Protein AF-A0A7J3TVS9-F1 (afdb_monomer_lite)

Secondary structure (DSSP, 8-state):
-TT---HHHHHHHHHHHHHHHTT----TTS-HHHHHHHHHHHHHHHHHS-S----HHHHHHHHHHTT----------TTS-HHHHHHHHHHHHHHTT----------SSTT-

Sequence (112 aa):
MKNDVAYSVAESICSEVAEKLSGLKVKRFEDIKPIVKDTLKQILLEKLSTQYNKDLIETVKFKLSQKEPAVILFVGVNGSGKTLTIAKVAKLLLKNGFTVCIACSDTFRAGA

Structure (mmCIF, N/CA/C/O backbone):
data_AF-A0A7J3TVS9-F1
#
_entry.id   AF-A0A7J3TVS9-F1
#
loop_
_atom_site.group_PDB
_atom_site.id
_atom_site.type_symbol
_atom_site.label_atom_id
_atom_site.label_alt_id
_atom_site.label_comp_id
_atom_site.label_asym_id
_atom_site.label_entity_id
_atom_site.label_seq_id
_atom_site.pdbx_PDB_ins_code
_atom_site.Cartn_x
_atom_site.Cartn_y
_atom_site.Cartn_z
_atom_site.occupancy
_atom_site.B_iso_or_equiv
_atom_site.auth_seq_id
_atom_site.auth_comp_id
_atom_site.auth_asym_id
_atom_site.auth_atom_id
_atom_site.pdbx_PDB_model_num
ATOM 1 N N . MET A 1 1 ? 13.664 13.435 -16.440 1.00 57.78 1 MET A N 1
ATOM 2 C CA . MET A 1 1 ? 12.905 13.611 -15.180 1.00 57.78 1 MET A CA 1
ATOM 3 C C . MET A 1 1 ? 11.456 14.082 -15.394 1.00 57.78 1 MET A C 1
ATOM 5 O O . MET A 1 1 ? 10.906 14.727 -14.523 1.00 57.78 1 MET A O 1
ATOM 9 N N . LYS A 1 2 ? 10.789 13.761 -16.516 1.00 74.44 2 LYS A N 1
ATOM 10 C CA . LYS A 1 2 ? 9.421 14.260 -16.789 1.00 74.44 2 LYS A CA 1
ATOM 11 C C . LYS A 1 2 ? 8.296 13.539 -16.019 1.00 74.44 2 LYS A C 1
ATOM 13 O O . LYS A 1 2 ? 7.166 13.993 -16.083 1.00 74.44 2 LYS A O 1
ATOM 18 N N . ASN A 1 3 ? 8.606 12.432 -15.338 1.00 86.00 3 ASN A N 1
ATOM 19 C CA . ASN A 1 3 ? 7.623 11.522 -14.732 1.00 86.00 3 ASN A CA 1
ATOM 20 C C . ASN A 1 3 ? 7.839 11.327 -13.215 1.00 86.00 3 ASN A C 1
ATOM 22 O O . ASN A 1 3 ? 7.501 10.270 -12.696 1.00 86.00 3 ASN A O 1
ATOM 26 N N . ASP A 1 4 ? 8.495 12.276 -12.536 1.00 91.25 4 ASP A N 1
ATOM 27 C CA . ASP A 1 4 ? 8.707 12.267 -11.073 1.00 91.25 4 ASP A CA 1
ATOM 28 C C . ASP A 1 4 ? 9.405 11.023 -10.491 1.00 91.25 4 ASP A C 1
ATOM 30 O O . ASP A 1 4 ? 9.297 10.706 -9.308 1.00 91.25 4 ASP A O 1
ATOM 34 N N . VAL A 1 5 ? 10.186 10.324 -11.315 1.00 91.69 5 VAL A N 1
ATOM 35 C CA . VAL A 1 5 ? 11.064 9.244 -10.855 1.00 91.69 5 VAL A CA 1
ATOM 36 C C . VAL A 1 5 ? 12.362 9.854 -10.335 1.00 91.69 5 VAL A C 1
ATOM 38 O O . VAL A 1 5 ? 13.020 10.619 -11.048 1.00 91.69 5 VAL A O 1
ATOM 41 N N . ALA A 1 6 ? 12.745 9.486 -9.110 1.00 93.88 6 ALA A N 1
ATOM 42 C CA . ALA A 1 6 ? 14.026 9.864 -8.523 1.00 93.88 6 ALA A CA 1
ATOM 43 C C . ALA A 1 6 ? 15.190 9.496 -9.458 1.00 93.88 6 ALA A C 1
ATOM 45 O O . ALA A 1 6 ? 15.197 8.413 -10.045 1.00 93.88 6 ALA A O 1
ATOM 46 N N . TYR A 1 7 ? 16.183 10.383 -9.576 1.00 93.81 7 TYR A N 1
ATOM 47 C CA . TYR A 1 7 ? 17.297 10.212 -10.515 1.00 93.81 7 TYR A CA 1
ATOM 48 C C . TYR A 1 7 ? 17.994 8.856 -10.360 1.00 93.81 7 TYR A C 1
ATOM 50 O O . TYR A 1 7 ? 18.102 8.109 -11.325 1.00 93.81 7 TYR A O 1
ATOM 58 N N . SER A 1 8 ? 18.383 8.516 -9.131 1.00 94.69 8 SER A N 1
ATOM 59 C CA . SER A 1 8 ? 19.070 7.261 -8.810 1.00 94.69 8 SER A CA 1
ATOM 60 C C . SER A 1 8 ? 18.241 6.023 -9.156 1.00 94.69 8 SER A C 1
ATOM 62 O O . SER A 1 8 ? 18.781 5.012 -9.595 1.00 94.69 8 SER A O 1
ATOM 64 N N . VAL A 1 9 ? 16.916 6.098 -9.006 1.00 93.69 9 VAL A N 1
ATOM 65 C CA . VAL A 1 9 ? 16.001 5.009 -9.372 1.00 93.69 9 VAL A CA 1
ATOM 66 C C . VAL A 1 9 ? 15.915 4.875 -10.890 1.00 93.69 9 VAL A C 1
ATOM 68 O O . VAL A 1 9 ? 16.001 3.766 -11.408 1.00 93.69 9 VAL A O 1
ATOM 71 N N . ALA A 1 10 ? 15.781 5.991 -11.609 1.00 94.56 10 ALA A N 1
ATOM 72 C CA . ALA A 1 10 ? 15.758 5.987 -13.069 1.00 94.56 10 ALA A CA 1
ATOM 73 C C . ALA A 1 10 ? 17.076 5.451 -13.650 1.00 94.56 10 ALA A C 1
ATOM 75 O O . ALA A 1 10 ? 17.049 4.626 -14.558 1.00 94.56 10 ALA A O 1
ATOM 76 N N . GLU A 1 11 ? 18.211 5.874 -13.096 1.00 95.19 11 GLU A N 1
ATOM 77 C CA . GLU A 1 11 ? 19.540 5.394 -13.475 1.00 95.19 11 GLU A CA 1
ATOM 78 C C . GLU A 1 11 ? 19.687 3.890 -13.210 1.00 95.19 11 GLU A C 1
ATOM 80 O O . GLU A 1 11 ? 20.060 3.148 -14.115 1.00 95.19 11 GLU A O 1
ATOM 85 N N . SER A 1 12 ? 19.289 3.415 -12.023 1.00 94.81 12 SER A N 1
ATOM 86 C CA . SER A 1 12 ? 19.284 1.983 -11.695 1.00 94.81 12 SER A CA 1
ATOM 87 C C . SER A 1 12 ? 18.432 1.164 -12.671 1.00 94.81 12 SER A C 1
ATOM 89 O O . SER A 1 12 ? 18.883 0.121 -13.139 1.00 94.81 12 SER A O 1
ATOM 91 N N . ILE A 1 13 ? 17.229 1.636 -13.014 1.00 95.06 13 ILE A N 1
ATOM 92 C CA . ILE A 1 13 ? 16.343 0.953 -13.966 1.00 95.06 13 ILE A CA 1
ATOM 93 C C . ILE A 1 13 ? 16.968 0.920 -15.367 1.00 95.06 13 ILE A C 1
ATOM 95 O O . ILE A 1 13 ? 16.942 -0.122 -16.016 1.00 95.06 13 ILE A O 1
ATOM 99 N N . CYS A 1 14 ? 17.538 2.032 -15.843 1.00 95.12 14 CYS A N 1
ATOM 100 C CA . CYS A 1 14 ? 18.188 2.090 -17.154 1.00 95.12 14 CYS A CA 1
ATOM 101 C C . CYS A 1 14 ? 19.384 1.135 -17.249 1.00 95.12 14 CYS A C 1
ATOM 103 O O . CYS A 1 14 ? 19.515 0.432 -18.251 1.00 95.12 14 CYS A O 1
ATOM 105 N N . SER A 1 15 ? 20.225 1.083 -16.214 1.00 95.94 15 SER A N 1
ATOM 106 C CA . SER A 1 15 ? 21.363 0.161 -16.152 1.00 95.94 15 SER A CA 1
ATOM 107 C C . SER A 1 15 ? 20.910 -1.299 -16.188 1.00 95.94 15 SER A C 1
ATOM 109 O O . SER A 1 15 ? 21.448 -2.085 -16.960 1.00 95.94 15 SER A O 1
ATOM 111 N N . GLU A 1 16 ? 19.865 -1.647 -15.436 1.00 94.94 16 GLU A N 1
ATOM 112 C CA . GLU A 1 16 ? 19.319 -3.009 -15.399 1.00 94.94 16 GLU A CA 1
ATOM 113 C C . GLU A 1 16 ? 18.673 -3.418 -16.736 1.00 94.94 16 GLU A C 1
ATOM 115 O O . GLU A 1 16 ? 18.832 -4.552 -17.189 1.00 94.94 16 GLU A O 1
ATOM 120 N N . VAL A 1 17 ? 17.994 -2.490 -17.424 1.00 95.31 17 VAL A N 1
ATOM 121 C CA . VAL A 1 17 ? 17.499 -2.722 -18.793 1.00 95.31 17 VAL A CA 1
ATOM 122 C C . VAL A 1 17 ? 18.665 -2.975 -19.751 1.00 95.31 17 VAL A C 1
ATOM 124 O O . VAL A 1 17 ? 18.612 -3.922 -20.534 1.00 95.31 17 VAL A O 1
ATOM 127 N N . ALA A 1 18 ? 19.714 -2.148 -19.704 1.00 94.19 18 ALA A N 1
ATOM 128 C CA . ALA A 1 18 ? 20.878 -2.298 -20.576 1.00 94.19 18 ALA A CA 1
ATOM 129 C C . ALA A 1 18 ? 21.597 -3.634 -20.341 1.00 94.19 18 ALA A C 1
ATOM 131 O O . ALA A 1 18 ? 21.986 -4.295 -21.300 1.00 94.19 18 ALA A O 1
ATOM 132 N N . GLU A 1 19 ? 21.717 -4.057 -19.082 1.00 95.00 19 GLU A N 1
ATOM 133 C CA . GLU A 1 19 ? 22.297 -5.344 -18.706 1.00 95.00 19 GLU A CA 1
ATOM 134 C C . GLU A 1 19 ? 21.459 -6.522 -19.222 1.00 95.00 19 GLU A C 1
ATOM 136 O O . GLU A 1 19 ? 21.997 -7.376 -19.926 1.00 95.00 19 GLU A O 1
ATOM 141 N N . LYS A 1 20 ? 20.137 -6.541 -18.971 1.00 90.81 20 LYS A N 1
ATOM 142 C CA . LYS A 1 20 ? 19.242 -7.624 -19.440 1.00 90.81 20 LYS A CA 1
ATOM 143 C C . LYS A 1 20 ? 19.185 -7.734 -20.971 1.00 90.81 20 LYS A C 1
ATOM 145 O O . LYS A 1 20 ? 18.895 -8.807 -21.496 1.00 90.81 20 LYS A O 1
ATOM 150 N N . LEU A 1 21 ? 19.442 -6.641 -21.690 1.00 90.88 21 LEU A N 1
ATOM 151 C CA . LEU A 1 21 ? 19.454 -6.606 -23.156 1.00 90.88 21 LEU A CA 1
ATOM 152 C C . LEU A 1 21 ? 20.854 -6.781 -23.764 1.00 90.88 21 LEU A C 1
ATOM 154 O O . LEU A 1 21 ? 20.979 -6.930 -24.983 1.00 90.88 21 LEU A O 1
ATOM 158 N N . SER A 1 22 ? 21.910 -6.777 -22.951 1.00 89.44 22 SER A N 1
ATOM 159 C CA . SER A 1 22 ? 23.275 -6.972 -23.432 1.00 89.44 22 SER A CA 1
ATOM 160 C C . SER A 1 22 ? 23.444 -8.393 -23.978 1.00 89.44 22 SER A C 1
ATOM 162 O O . SER A 1 22 ? 23.184 -9.379 -23.294 1.00 89.44 22 SER A O 1
ATOM 164 N N . GLY A 1 23 ? 23.859 -8.512 -25.242 1.00 81.94 23 GLY A N 1
ATOM 165 C CA . GLY A 1 23 ? 24.058 -9.804 -25.914 1.00 81.94 23 GLY A CA 1
ATOM 166 C C . GLY A 1 23 ? 22.810 -10.406 -26.573 1.00 81.94 23 GLY A C 1
ATOM 167 O O . GLY A 1 23 ? 22.900 -11.478 -27.180 1.00 81.94 23 GLY A O 1
ATOM 168 N N . LEU A 1 24 ? 21.663 -9.721 -26.525 1.00 84.69 24 LEU A N 1
ATOM 169 C CA . LEU A 1 24 ? 20.441 -10.160 -27.199 1.00 84.69 24 LEU A CA 1
ATOM 170 C C . LEU A 1 24 ? 20.598 -10.028 -28.724 1.00 84.69 24 LEU A C 1
ATOM 172 O O . LEU A 1 24 ? 20.856 -8.949 -29.259 1.00 84.69 24 LEU A O 1
ATOM 176 N N . LYS A 1 25 ? 20.456 -11.145 -29.446 1.00 82.19 25 LYS A N 1
ATOM 177 C CA . LYS A 1 25 ? 20.516 -11.164 -30.914 1.00 82.19 25 LYS A CA 1
ATOM 178 C C . LYS A 1 25 ? 19.137 -10.847 -31.481 1.00 82.19 25 LYS A C 1
ATOM 180 O O . LYS A 1 25 ? 18.235 -11.675 -31.394 1.00 82.19 25 LYS A O 1
ATOM 185 N N . VAL A 1 26 ? 18.996 -9.676 -32.091 1.00 83.25 26 VAL A N 1
ATOM 186 C CA . VAL A 1 26 ? 17.750 -9.230 -32.730 1.00 83.25 26 VAL A CA 1
ATOM 187 C C . VAL A 1 26 ? 17.861 -9.396 -34.246 1.00 83.25 26 VAL A C 1
ATOM 189 O O . VAL A 1 26 ? 18.938 -9.201 -34.820 1.00 83.25 26 VAL A O 1
ATOM 192 N N . LYS A 1 27 ? 16.773 -9.790 -34.922 1.00 84.06 27 LYS A N 1
ATOM 193 C CA . LYS A 1 27 ? 16.780 -9.910 -36.389 1.00 84.06 27 LYS A CA 1
ATOM 194 C C . LYS A 1 27 ? 16.940 -8.527 -37.028 1.00 84.06 27 LYS A C 1
ATOM 196 O O . LYS A 1 27 ? 16.436 -7.531 -36.527 1.00 84.06 27 LYS A O 1
ATOM 201 N N . ARG A 1 28 ? 17.590 -8.467 -38.196 1.00 79.50 28 ARG A N 1
ATOM 202 C CA . ARG A 1 28 ? 17.971 -7.212 -38.884 1.00 79.50 28 ARG A CA 1
ATOM 203 C C . ARG A 1 28 ? 16.808 -6.245 -39.182 1.00 79.50 28 ARG A C 1
ATOM 205 O O . ARG A 1 28 ? 17.057 -5.061 -39.371 1.00 79.50 28 ARG A O 1
ATOM 212 N N . PHE A 1 29 ? 15.573 -6.741 -39.235 1.00 84.06 29 PHE A N 1
ATOM 213 C CA . PHE A 1 29 ? 14.362 -5.969 -39.552 1.00 84.06 29 PHE A CA 1
ATOM 214 C C . PHE A 1 29 ? 13.313 -6.005 -38.431 1.00 84.06 29 PHE A C 1
ATOM 216 O O . PHE A 1 29 ? 12.149 -5.695 -38.663 1.00 84.06 29 PHE A O 1
ATOM 223 N N . GLU A 1 30 ? 13.700 -6.439 -37.234 1.00 83.12 30 GLU A N 1
ATOM 224 C CA . GLU A 1 30 ? 12.804 -6.520 -36.084 1.00 83.12 30 GLU A CA 1
ATOM 225 C C . GLU A 1 30 ? 12.877 -5.233 -35.256 1.00 83.12 30 GLU A C 1
ATOM 227 O O . GLU A 1 30 ? 13.955 -4.675 -35.038 1.00 83.12 30 GLU A O 1
ATOM 232 N N . ASP A 1 31 ? 11.719 -4.737 -34.817 1.00 86.19 31 ASP A N 1
ATOM 233 C CA . ASP A 1 31 ? 11.655 -3.553 -33.966 1.00 86.19 31 ASP A CA 1
ATOM 234 C C . ASP A 1 31 ? 12.112 -3.909 -32.546 1.00 86.19 31 ASP A C 1
ATOM 236 O O . ASP A 1 31 ? 11.548 -4.777 -31.883 1.00 86.19 31 ASP A O 1
ATOM 240 N N . ILE A 1 32 ? 13.134 -3.206 -32.064 1.00 87.44 32 ILE A N 1
ATOM 241 C CA . ILE A 1 32 ? 13.709 -3.386 -30.726 1.00 87.44 32 ILE A CA 1
ATOM 242 C C . ILE A 1 32 ? 12.837 -2.723 -29.650 1.00 87.44 32 ILE A C 1
ATOM 244 O O . ILE A 1 32 ? 12.858 -3.129 -28.487 1.00 87.44 32 ILE A O 1
ATOM 248 N N . LYS A 1 33 ? 12.043 -1.707 -30.011 1.00 90.50 33 LYS A N 1
ATOM 249 C CA . LYS A 1 33 ? 11.203 -0.963 -29.062 1.00 90.50 33 LYS A CA 1
ATOM 250 C C . LYS A 1 33 ? 10.266 -1.841 -28.222 1.00 90.50 33 LYS A C 1
ATOM 252 O O . LYS A 1 33 ? 10.228 -1.605 -27.012 1.00 90.50 33 LYS A O 1
ATOM 257 N N . PRO A 1 34 ? 9.508 -2.811 -28.778 1.00 92.69 34 PRO A N 1
ATOM 258 C CA . PRO A 1 34 ? 8.664 -3.690 -27.968 1.00 92.69 34 PRO A CA 1
ATOM 259 C C . PRO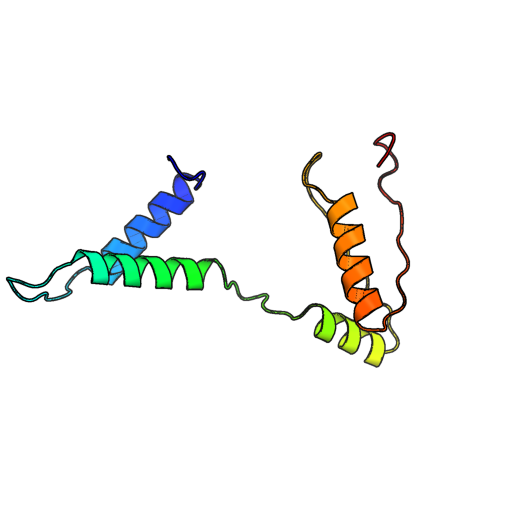 A 1 34 ? 9.482 -4.498 -26.958 1.00 92.69 34 PRO A C 1
ATOM 261 O O . PRO A 1 34 ? 9.108 -4.540 -25.792 1.00 92.69 34 PRO A O 1
ATOM 264 N N . ILE A 1 35 ? 10.643 -5.022 -27.366 1.00 90.88 35 ILE A N 1
ATOM 265 C CA . ILE A 1 35 ? 11.538 -5.796 -26.494 1.00 90.88 35 ILE A CA 1
ATOM 266 C C . ILE A 1 35 ? 11.980 -4.941 -25.301 1.00 90.88 35 ILE A C 1
ATOM 268 O O . ILE A 1 35 ? 11.796 -5.329 -24.152 1.00 90.88 35 ILE A O 1
ATOM 272 N N . VAL A 1 36 ? 12.477 -3.727 -25.562 1.00 93.44 36 VAL A N 1
ATOM 273 C CA . VAL A 1 36 ? 12.892 -2.787 -24.506 1.00 93.44 36 VAL A CA 1
ATOM 274 C C . VAL A 1 36 ? 11.727 -2.440 -23.576 1.00 93.44 36 VAL A C 1
ATOM 276 O O . VAL A 1 36 ? 11.896 -2.387 -22.357 1.00 93.44 36 VAL A O 1
ATOM 279 N N . LYS A 1 37 ? 10.535 -2.196 -24.134 1.00 95.25 37 LYS A N 1
ATOM 280 C CA . LYS A 1 37 ? 9.338 -1.837 -23.362 1.00 95.25 37 LYS A CA 1
ATOM 281 C C . LYS A 1 37 ? 8.894 -2.977 -22.446 1.00 95.25 37 LYS A C 1
ATOM 283 O O . LYS A 1 37 ? 8.530 -2.717 -21.299 1.00 95.25 37 LYS A O 1
ATOM 288 N N . ASP A 1 38 ? 8.940 -4.210 -22.933 1.00 94.94 38 ASP A N 1
ATOM 289 C CA . ASP A 1 38 ? 8.572 -5.393 -22.161 1.00 94.94 38 ASP A CA 1
ATOM 290 C C . ASP A 1 38 ? 9.590 -5.670 -21.052 1.00 94.94 38 ASP A C 1
ATOM 292 O O . ASP A 1 38 ? 9.192 -5.882 -19.905 1.00 94.94 38 ASP A O 1
ATOM 296 N N . THR A 1 39 ? 10.892 -5.553 -21.339 1.00 94.62 39 THR A N 1
ATOM 297 C CA . THR A 1 39 ? 11.949 -5.660 -20.320 1.00 94.62 39 THR A CA 1
ATOM 298 C C . THR A 1 39 ? 11.798 -4.593 -19.236 1.00 94.62 39 THR A C 1
ATOM 300 O O . THR A 1 39 ? 11.840 -4.908 -18.046 1.00 94.62 39 THR A O 1
ATOM 303 N N . LEU A 1 40 ? 11.546 -3.335 -19.617 1.00 95.62 40 LEU A N 1
ATOM 304 C CA . LEU A 1 40 ? 11.276 -2.259 -18.662 1.00 95.62 40 LEU A CA 1
ATOM 305 C C . LEU A 1 40 ? 10.048 -2.572 -17.797 1.00 95.62 40 LEU A C 1
ATOM 307 O O . LEU A 1 40 ? 10.091 -2.403 -16.580 1.00 95.62 40 LEU A O 1
ATOM 311 N N . LYS A 1 41 ? 8.953 -3.047 -18.404 1.00 95.62 41 LYS A N 1
ATOM 312 C CA . LYS A 1 41 ? 7.731 -3.418 -17.680 1.00 95.62 41 LYS A CA 1
ATOM 313 C C . LYS A 1 41 ? 7.998 -4.518 -16.653 1.00 95.62 41 LYS A C 1
ATOM 315 O O . LYS A 1 41 ? 7.497 -4.417 -15.537 1.00 95.62 41 LYS A O 1
ATOM 320 N N . GLN A 1 42 ? 8.779 -5.536 -17.008 1.00 93.69 42 GLN A N 1
ATOM 321 C CA . GLN A 1 42 ? 9.156 -6.612 -16.089 1.00 93.69 42 GLN A CA 1
ATOM 322 C C . GLN A 1 42 ? 9.956 -6.081 -14.898 1.00 93.69 42 GLN A C 1
ATOM 324 O O . GLN A 1 42 ? 9.566 -6.329 -13.763 1.00 93.69 42 GLN A O 1
ATOM 329 N N . ILE A 1 43 ? 10.994 -5.275 -15.143 1.00 92.94 43 ILE A N 1
ATOM 330 C CA . ILE A 1 43 ? 11.811 -4.674 -14.074 1.00 92.94 43 ILE A CA 1
ATOM 331 C C . ILE A 1 43 ? 10.952 -3.800 -13.150 1.00 92.94 43 ILE A C 1
ATOM 333 O O . ILE A 1 43 ? 11.083 -3.858 -11.928 1.00 92.94 43 ILE A O 1
ATOM 337 N N . LEU A 1 44 ? 10.039 -3.001 -13.711 1.00 92.75 44 LEU A N 1
ATOM 338 C CA . LEU A 1 44 ? 9.121 -2.186 -12.914 1.00 92.75 44 LEU A CA 1
ATOM 339 C 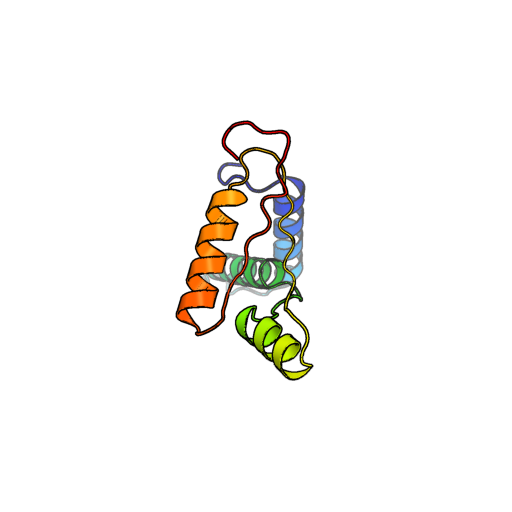C . LEU A 1 44 ? 8.195 -3.049 -12.055 1.00 92.75 44 LEU A C 1
ATOM 341 O O . LEU A 1 44 ? 8.007 -2.744 -10.882 1.00 92.75 44 LEU A O 1
ATOM 345 N N . LEU A 1 45 ? 7.630 -4.123 -12.612 1.00 91.31 45 LEU A N 1
ATOM 346 C CA . LEU A 1 45 ? 6.794 -5.048 -11.849 1.00 91.31 45 LEU A CA 1
ATOM 347 C C . LEU A 1 45 ? 7.594 -5.727 -10.737 1.00 91.31 45 LEU A C 1
ATOM 349 O O . LEU A 1 45 ? 7.122 -5.747 -9.609 1.00 91.31 45 LEU A O 1
ATOM 353 N N . GLU A 1 46 ? 8.800 -6.214 -11.013 1.00 89.06 46 GLU A N 1
ATOM 354 C CA . GLU A 1 46 ? 9.689 -6.821 -10.015 1.00 89.06 46 GLU A CA 1
ATOM 355 C C . GLU A 1 46 ? 9.989 -5.845 -8.865 1.00 89.06 46 GLU A C 1
ATOM 357 O O . GLU A 1 46 ? 9.811 -6.189 -7.696 1.00 89.06 46 GLU A O 1
ATOM 362 N N . LYS A 1 47 ? 10.366 -4.598 -9.182 1.00 87.62 47 LYS A N 1
ATOM 363 C CA . LYS A 1 47 ? 10.679 -3.580 -8.165 1.00 87.62 47 LYS A CA 1
ATOM 364 C C . LYS A 1 47 ? 9.454 -3.086 -7.398 1.00 87.62 47 LYS A C 1
ATOM 366 O O . LYS A 1 47 ? 9.585 -2.756 -6.225 1.00 87.62 47 LYS A O 1
ATOM 371 N N . LEU A 1 48 ? 8.280 -2.998 -8.025 1.00 87.62 48 LEU A N 1
ATOM 372 C CA . LEU A 1 48 ? 7.051 -2.566 -7.347 1.00 87.62 48 LEU A CA 1
ATOM 373 C C . LEU A 1 48 ? 6.424 -3.695 -6.519 1.00 87.62 48 LEU A C 1
ATOM 375 O O . LEU A 1 48 ? 5.803 -3.428 -5.493 1.00 87.62 48 LEU A O 1
ATOM 379 N N . SER A 1 49 ? 6.628 -4.952 -6.913 1.00 82.50 49 SER A N 1
ATOM 380 C CA . SER A 1 49 ? 6.043 -6.135 -6.265 1.00 82.50 49 SER A CA 1
ATOM 381 C C . SER A 1 49 ? 6.891 -6.668 -5.102 1.00 82.50 49 SER A C 1
ATOM 383 O O . SER A 1 49 ? 6.939 -7.877 -4.893 1.00 82.50 49 SER A O 1
ATOM 385 N N . THR A 1 50 ? 7.589 -5.793 -4.363 1.00 66.00 50 THR A N 1
ATOM 386 C CA . THR A 1 50 ? 8.490 -6.178 -3.252 1.00 66.00 50 THR A CA 1
ATOM 387 C C . THR A 1 50 ? 7.899 -7.227 -2.29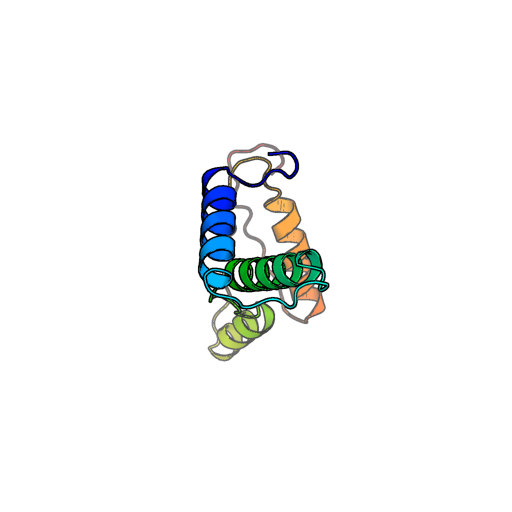2 1.00 66.00 50 THR A C 1
ATOM 389 O O . THR A 1 50 ? 6.686 -7.338 -2.131 1.00 66.00 50 THR A O 1
ATOM 392 N N . GLN A 1 51 ? 8.785 -7.970 -1.607 1.00 56.94 51 GLN A N 1
ATOM 393 C CA . GLN A 1 51 ? 8.541 -9.173 -0.778 1.00 56.94 51 GLN A CA 1
ATOM 394 C C . GLN A 1 51 ? 7.431 -9.096 0.294 1.00 56.94 51 GLN A C 1
ATOM 396 O O . GLN A 1 51 ? 7.094 -10.111 0.902 1.00 56.94 51 GLN A O 1
ATOM 401 N N . TYR A 1 52 ? 6.839 -7.931 0.540 1.00 60.19 52 TYR A N 1
ATOM 402 C CA . TYR A 1 52 ? 5.767 -7.731 1.512 1.00 60.19 52 TYR A CA 1
ATOM 403 C C . TYR A 1 52 ? 4.385 -7.812 0.864 1.00 60.19 52 TYR A C 1
ATOM 405 O O . TYR A 1 52 ? 3.524 -6.971 1.107 1.00 60.19 52 TYR A O 1
ATOM 413 N N . ASN A 1 53 ? 4.143 -8.859 0.074 1.00 63.53 53 ASN A N 1
ATOM 414 C CA . ASN A 1 53 ? 2.818 -9.155 -0.466 1.00 63.53 53 ASN A CA 1
ATOM 415 C C . ASN A 1 53 ? 1.938 -9.837 0.599 1.00 63.53 53 ASN A C 1
ATOM 417 O O . ASN A 1 53 ? 1.405 -10.924 0.397 1.00 63.53 53 ASN A O 1
ATOM 421 N N . LYS A 1 54 ? 1.871 -9.241 1.796 1.00 72.88 54 LYS A N 1
ATOM 422 C CA . LYS A 1 54 ? 0.958 -9.693 2.843 1.00 72.88 54 LYS A CA 1
ATOM 423 C C . LYS A 1 54 ? -0.373 -9.016 2.614 1.00 72.88 54 LYS A C 1
ATOM 425 O O . LYS A 1 54 ? -0.493 -7.801 2.776 1.00 72.88 54 LYS A O 1
ATOM 430 N N . ASP A 1 55 ? -1.366 -9.818 2.265 1.00 89.50 55 ASP A N 1
ATOM 431 C CA . ASP A 1 55 ? -2.733 -9.349 2.217 1.00 89.50 55 ASP A CA 1
ATOM 432 C C . ASP A 1 55 ? -3.136 -8.836 3.612 1.00 89.50 55 ASP A C 1
ATOM 434 O O . ASP A 1 55 ? -2.957 -9.496 4.646 1.00 89.50 55 ASP A O 1
ATOM 438 N N . LEU A 1 56 ? -3.624 -7.597 3.648 1.00 92.25 56 LEU A N 1
ATOM 439 C CA . LEU A 1 56 ? -3.996 -6.932 4.891 1.00 92.25 56 LEU A CA 1
ATOM 440 C C . LEU A 1 56 ? -5.143 -7.673 5.591 1.00 92.25 56 LEU A C 1
ATOM 442 O O . LEU A 1 56 ? -5.139 -7.796 6.815 1.00 92.25 56 LEU A O 1
ATOM 446 N N . ILE A 1 57 ? -6.113 -8.174 4.824 1.00 95.19 57 ILE A N 1
ATOM 447 C CA . ILE A 1 57 ? -7.278 -8.887 5.343 1.00 95.19 57 ILE A CA 1
ATOM 448 C C . ILE A 1 57 ? -6.844 -10.220 5.946 1.00 95.19 57 ILE A C 1
ATOM 450 O O . ILE A 1 57 ? -7.245 -10.535 7.065 1.00 95.19 57 ILE A O 1
ATOM 454 N N . GLU A 1 58 ? -5.992 -10.978 5.260 1.00 94.75 58 GLU A N 1
ATOM 455 C CA . GLU A 1 58 ? -5.429 -12.223 5.792 1.00 94.75 58 GLU A CA 1
ATOM 456 C C . GLU A 1 58 ? -4.617 -11.979 7.063 1.00 94.75 58 GLU A C 1
ATOM 458 O O . GLU A 1 58 ? -4.769 -12.705 8.045 1.00 94.75 58 GLU A O 1
ATOM 463 N N . THR A 1 59 ? -3.819 -10.910 7.089 1.00 94.00 59 THR A N 1
ATOM 464 C CA . THR A 1 59 ? -3.024 -10.533 8.265 1.00 94.00 59 THR A CA 1
ATOM 465 C C . THR A 1 59 ? -3.916 -10.226 9.471 1.00 94.00 59 THR A C 1
ATOM 467 O O . THR A 1 59 ? -3.648 -10.696 10.581 1.00 94.00 59 THR A O 1
ATOM 470 N N . VAL A 1 60 ? -5.006 -9.478 9.266 1.00 96.38 60 VAL A N 1
ATOM 471 C CA . VAL A 1 60 ? -5.983 -9.179 10.324 1.00 96.38 60 VAL A CA 1
ATOM 472 C C . VAL A 1 60 ? -6.692 -10.454 10.788 1.00 96.38 60 VAL A C 1
ATOM 474 O O . VAL A 1 60 ? -6.761 -10.699 11.992 1.00 96.38 60 VAL A O 1
ATOM 477 N N . LYS A 1 61 ? -7.154 -11.311 9.864 1.00 96.06 61 LYS A N 1
ATOM 478 C CA . LYS A 1 61 ? -7.780 -12.604 10.204 1.00 96.06 61 LYS A CA 1
ATOM 479 C C . LYS A 1 61 ? -6.848 -13.486 11.026 1.00 96.06 61 LYS A C 1
ATOM 481 O O . LYS A 1 61 ? -7.276 -14.062 12.024 1.00 96.06 61 LYS A O 1
ATOM 486 N N . PHE A 1 62 ? -5.580 -13.568 10.630 1.00 95.38 62 PHE A N 1
ATOM 487 C CA . PHE A 1 62 ? -4.577 -14.354 11.333 1.00 95.38 62 PHE A CA 1
ATOM 488 C C . PHE A 1 62 ? -4.411 -13.872 12.777 1.00 95.38 62 PHE A C 1
ATOM 490 O O . PHE A 1 62 ? -4.505 -14.683 13.694 1.00 95.38 62 PHE A O 1
ATOM 497 N N . LYS A 1 63 ? -4.264 -12.561 13.009 1.00 96.75 63 LYS A N 1
ATOM 498 C CA . LYS A 1 63 ? -4.166 -12.006 14.370 1.00 96.75 63 LYS A CA 1
ATOM 499 C C . LYS A 1 63 ? -5.391 -12.316 15.231 1.00 96.75 63 LYS A C 1
ATOM 501 O O . LYS A 1 63 ? -5.245 -12.813 16.346 1.00 96.75 63 LYS A O 1
ATOM 506 N N . LEU A 1 64 ? -6.588 -12.145 14.674 1.00 95.81 64 LEU A N 1
ATOM 507 C CA . LEU A 1 64 ? -7.831 -12.454 15.382 1.00 95.81 64 LEU A CA 1
ATOM 508 C C . LEU A 1 64 ? -7.973 -13.951 15.699 1.00 95.81 64 LEU A C 1
ATOM 510 O O . LEU A 1 64 ? -8.488 -14.296 16.760 1.00 95.81 64 LEU A O 1
ATOM 514 N N . SER A 1 65 ? -7.468 -14.845 14.838 1.00 96.62 65 SER A N 1
ATOM 515 C CA . SER A 1 65 ? -7.447 -16.293 15.115 1.00 96.62 65 SER A CA 1
ATOM 516 C C . SER A 1 65 ? -6.606 -16.653 16.346 1.00 96.62 65 SER A C 1
ATOM 518 O O . SER A 1 65 ? -6.906 -17.623 17.037 1.00 96.62 65 SER A O 1
ATOM 520 N N . GLN A 1 66 ? -5.597 -15.832 16.654 1.00 97.44 66 GLN A N 1
ATOM 521 C CA . GLN A 1 66 ? -4.760 -15.951 17.849 1.00 97.44 66 GLN A CA 1
ATOM 522 C C . GLN A 1 66 ? -5.371 -15.244 19.071 1.00 97.44 66 GLN A C 1
ATOM 524 O O . GLN A 1 66 ? -4.728 -15.151 20.110 1.00 97.44 66 GLN A O 1
ATOM 529 N N . LYS A 1 67 ? -6.617 -14.755 18.965 1.00 96.12 67 LYS A N 1
ATOM 530 C CA . LYS A 1 67 ? -7.308 -13.943 19.981 1.00 96.12 67 LYS A CA 1
ATOM 531 C C . LYS A 1 67 ? -6.575 -12.634 20.318 1.00 96.12 67 LYS A C 1
ATOM 533 O O . LYS A 1 67 ? -6.750 -12.092 21.406 1.00 96.12 67 LYS A O 1
ATOM 538 N N . GLU A 1 68 ? -5.799 -12.103 19.373 1.00 96.62 68 GLU A N 1
ATOM 539 C CA . GLU A 1 68 ? -5.098 -10.823 19.495 1.00 96.62 68 GLU A CA 1
ATOM 540 C C . GLU A 1 68 ? -5.730 -9.759 18.584 1.00 96.62 68 GLU A C 1
ATOM 542 O O . GLU A 1 68 ? -6.090 -10.059 17.440 1.00 96.62 68 GLU A O 1
ATOM 547 N N . PRO A 1 69 ? -5.825 -8.490 19.020 1.00 96.06 69 PRO A N 1
ATOM 548 C CA . PRO A 1 69 ? -6.190 -7.407 18.119 1.00 96.06 69 PRO A CA 1
ATOM 549 C C . PRO A 1 69 ? -5.085 -7.170 17.079 1.00 96.06 69 PRO A C 1
ATOM 551 O O . PRO A 1 69 ? -3.891 -7.203 17.381 1.00 96.06 69 PRO A O 1
ATOM 554 N N . ALA A 1 70 ? -5.480 -6.863 15.844 1.00 96.94 70 ALA A N 1
ATOM 555 C CA . ALA A 1 70 ? -4.550 -6.382 14.829 1.00 96.94 70 ALA A CA 1
ATOM 556 C C . ALA A 1 70 ? -4.295 -4.878 15.025 1.00 96.94 70 ALA A C 1
ATOM 558 O O . ALA A 1 70 ? -5.202 -4.064 14.856 1.00 96.94 70 ALA A O 1
ATOM 559 N N . VAL A 1 71 ? -3.059 -4.508 15.368 1.00 96.50 71 VAL A N 1
ATOM 560 C CA . VAL A 1 71 ? -2.648 -3.108 15.558 1.00 96.50 71 VAL A CA 1
ATOM 561 C C . VAL A 1 71 ? -1.906 -2.618 14.317 1.00 96.50 71 VAL A C 1
ATOM 563 O O . VAL A 1 71 ? -0.915 -3.219 13.907 1.00 96.50 71 VAL A O 1
ATOM 566 N N . ILE A 1 72 ? -2.383 -1.522 13.722 1.00 96.06 72 ILE A N 1
ATOM 567 C CA . ILE A 1 72 ? -1.815 -0.923 12.507 1.00 96.06 72 ILE A CA 1
ATOM 568 C C . ILE A 1 72 ? -1.354 0.500 12.832 1.00 96.06 72 ILE A C 1
ATOM 570 O O . ILE A 1 72 ? -2.165 1.345 13.207 1.00 96.06 72 ILE A O 1
ATOM 574 N N . LEU A 1 73 ? -0.057 0.769 12.663 1.00 96.25 73 LEU A N 1
ATOM 575 C CA . LEU A 1 73 ? 0.537 2.091 12.855 1.00 96.25 73 LEU A CA 1
ATOM 576 C C . LEU A 1 73 ? 0.762 2.776 11.503 1.00 96.25 73 LEU A C 1
ATOM 578 O O . LEU A 1 73 ? 1.422 2.228 10.623 1.00 96.25 73 LEU A O 1
ATOM 582 N N . PHE A 1 74 ? 0.253 3.999 11.359 1.00 95.19 74 PHE A N 1
ATOM 583 C CA . PHE A 1 74 ? 0.447 4.818 10.164 1.00 95.19 74 PHE A CA 1
ATOM 584 C C . PHE A 1 74 ? 1.519 5.876 10.420 1.00 95.19 74 PHE A C 1
ATOM 586 O 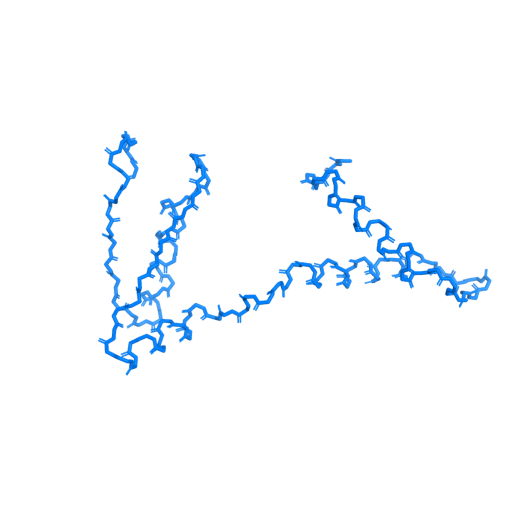O . PHE A 1 74 ? 1.347 6.753 11.264 1.00 95.19 74 PHE A O 1
ATOM 593 N N . VAL A 1 75 ? 2.610 5.818 9.657 1.00 94.31 75 VAL A N 1
ATOM 594 C CA . VAL A 1 75 ? 3.743 6.751 9.746 1.00 94.31 75 VAL A CA 1
ATOM 595 C C . VAL A 1 75 ? 3.929 7.507 8.432 1.00 94.31 75 VAL A C 1
ATOM 597 O O . VAL A 1 75 ? 3.595 7.005 7.362 1.00 94.31 75 VAL A O 1
ATOM 600 N N . GLY A 1 76 ? 4.447 8.733 8.503 1.00 92.81 76 GLY A N 1
ATOM 601 C CA . GLY A 1 76 ? 4.720 9.552 7.321 1.00 92.81 76 GLY A CA 1
ATOM 602 C C . GLY A 1 76 ? 4.774 11.045 7.626 1.00 92.81 76 GLY A C 1
ATOM 603 O O . GLY A 1 76 ? 4.284 11.505 8.661 1.00 92.81 76 GLY A O 1
ATOM 604 N N . VAL A 1 77 ? 5.330 11.823 6.699 1.00 92.38 77 VAL A N 1
ATOM 605 C CA . VAL A 1 77 ? 5.482 13.284 6.830 1.00 92.38 77 VAL A CA 1
ATOM 606 C C . VAL A 1 77 ? 4.136 14.022 6.824 1.00 92.38 77 VAL A C 1
ATOM 608 O O . VAL A 1 77 ? 3.080 13.446 6.527 1.00 92.38 77 VAL A O 1
ATOM 611 N N . ASN A 1 78 ? 4.136 15.306 7.177 1.00 88.62 78 ASN A N 1
ATOM 612 C CA . ASN A 1 78 ? 2.935 16.143 7.121 1.00 88.62 78 ASN A CA 1
ATOM 613 C C . ASN A 1 78 ? 2.403 16.257 5.685 1.00 88.62 78 ASN A C 1
ATOM 615 O O . ASN A 1 78 ? 3.170 16.254 4.730 1.00 88.62 78 ASN A O 1
ATOM 619 N N . GLY A 1 79 ? 1.076 16.284 5.530 1.00 87.62 79 GLY A N 1
ATOM 620 C CA . GLY A 1 79 ? 0.430 16.352 4.212 1.00 87.62 79 GLY A CA 1
ATOM 621 C C . GLY A 1 79 ? 0.412 15.048 3.398 1.00 87.62 79 GLY A C 1
ATOM 622 O O . GLY A 1 79 ? -0.273 14.994 2.388 1.00 87.62 79 GLY A O 1
ATOM 623 N N . SER A 1 80 ? 1.051 13.961 3.851 1.00 91.56 80 SER A N 1
ATOM 624 C CA . SER A 1 80 ? 1.087 12.664 3.131 1.00 91.56 80 SER A CA 1
ATOM 625 C C . SER A 1 80 ? -0.245 11.890 3.078 1.00 91.56 80 SER A C 1
ATOM 627 O O . SER A 1 80 ? -0.294 10.768 2.584 1.00 91.56 80 SER A O 1
ATOM 629 N N . GLY A 1 81 ? -1.337 12.455 3.604 1.00 93.31 81 GLY A N 1
ATOM 630 C CA . GLY A 1 81 ? -2.666 11.837 3.548 1.00 93.31 81 GLY A CA 1
ATOM 631 C C . GLY A 1 81 ? -2.967 10.789 4.628 1.00 93.31 81 GLY A C 1
ATOM 632 O O . GLY A 1 81 ? -3.967 10.089 4.505 1.00 93.31 81 GLY A O 1
ATOM 633 N N . LYS A 1 82 ? -2.162 10.695 5.701 1.00 94.88 82 LYS A N 1
ATOM 634 C CA . LYS A 1 82 ? -2.324 9.708 6.796 1.00 94.88 82 LYS A CA 1
ATOM 635 C C . LYS A 1 82 ? -3.764 9.575 7.313 1.00 94.88 82 LYS A C 1
ATOM 637 O O . LYS A 1 82 ? -4.322 8.488 7.228 1.00 94.88 82 LYS A O 1
ATOM 642 N N . THR A 1 83 ? -4.381 10.664 7.787 1.00 93.88 83 THR A N 1
ATOM 643 C CA . THR A 1 83 ? -5.746 10.655 8.355 1.00 93.88 83 THR A CA 1
ATOM 644 C C . THR A 1 83 ? -6.776 10.107 7.359 1.00 93.88 83 THR A C 1
ATOM 646 O O . THR A 1 83 ? -7.583 9.241 7.695 1.00 93.88 83 THR A O 1
ATOM 649 N N . LEU A 1 84 ? -6.713 10.542 6.095 1.00 95.12 84 LEU A N 1
ATOM 650 C CA . LEU A 1 84 ? -7.634 10.072 5.057 1.00 95.12 84 LEU A CA 1
ATOM 651 C C . LEU A 1 84 ? -7.393 8.597 4.705 1.00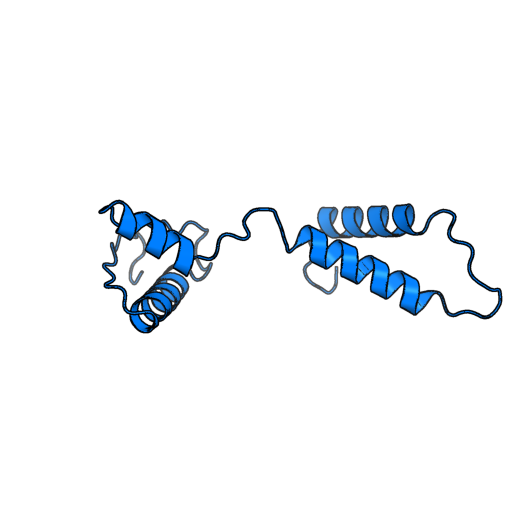 95.12 84 LEU A C 1
ATOM 653 O O . LEU A 1 84 ? -8.343 7.852 4.459 1.00 95.12 84 LEU A O 1
ATOM 657 N N . THR A 1 85 ? -6.135 8.158 4.695 1.00 96.69 85 THR A N 1
ATOM 658 C CA . THR A 1 85 ? -5.781 6.751 4.486 1.00 96.69 85 THR A CA 1
ATOM 659 C C . THR A 1 85 ? -6.263 5.878 5.645 1.00 96.69 85 THR A C 1
ATOM 661 O O . THR A 1 85 ? -6.847 4.830 5.379 1.00 96.69 85 THR A O 1
ATOM 664 N N . ILE A 1 86 ? -6.137 6.326 6.902 1.00 96.75 86 ILE A N 1
ATOM 665 C CA . ILE A 1 86 ? -6.699 5.640 8.081 1.00 96.75 86 ILE A CA 1
ATOM 666 C C . ILE A 1 86 ? -8.206 5.428 7.896 1.00 96.75 86 ILE A C 1
ATOM 668 O O . ILE A 1 86 ? -8.685 4.305 8.031 1.00 96.75 86 ILE A O 1
ATOM 672 N N . ALA A 1 87 ? -8.949 6.466 7.498 1.00 96.81 87 ALA A N 1
ATOM 673 C CA . ALA A 1 87 ? -10.389 6.359 7.260 1.00 96.81 87 ALA A CA 1
ATOM 674 C C . ALA A 1 87 ? -10.736 5.370 6.128 1.00 96.81 87 ALA A C 1
ATOM 676 O O . ALA A 1 87 ? -11.679 4.583 6.247 1.00 96.81 87 ALA A O 1
ATOM 677 N N . LYS A 1 88 ? -9.966 5.368 5.030 1.00 98.00 88 LYS A N 1
ATOM 678 C CA . LYS A 1 88 ? -10.147 4.418 3.918 1.00 98.00 88 LYS A CA 1
ATOM 679 C C . LYS A 1 88 ? -9.867 2.975 4.342 1.00 98.00 88 LYS A C 1
ATOM 681 O O . LYS A 1 88 ? -10.651 2.092 3.998 1.00 98.00 88 LYS A O 1
ATOM 686 N N . VAL A 1 89 ? -8.796 2.738 5.101 1.00 97.56 89 VAL A N 1
ATOM 687 C CA . VAL A 1 89 ? -8.453 1.408 5.627 1.00 97.56 89 VAL A CA 1
ATOM 688 C C . VAL A 1 89 ? -9.499 0.941 6.639 1.00 97.56 89 VAL A C 1
ATOM 690 O O . VAL A 1 89 ? -9.974 -0.185 6.534 1.00 97.56 89 VAL A O 1
ATOM 693 N N . ALA A 1 90 ? -9.948 1.808 7.549 1.00 97.88 90 ALA A N 1
ATOM 694 C CA . ALA A 1 90 ? -11.035 1.495 8.474 1.00 97.88 90 ALA A CA 1
ATOM 695 C C . ALA A 1 90 ? -12.313 1.091 7.721 1.00 97.88 90 ALA A C 1
ATOM 697 O O . ALA A 1 90 ? -12.907 0.056 8.015 1.00 97.88 90 ALA A O 1
ATOM 698 N N . LYS A 1 91 ? -12.697 1.845 6.681 1.00 98.25 91 LYS A N 1
ATOM 699 C CA . LYS A 1 91 ? -13.842 1.509 5.820 1.00 98.25 91 LYS A CA 1
ATOM 700 C C . LYS A 1 91 ? -13.661 0.170 5.101 1.00 98.25 91 LYS A C 1
ATOM 702 O O . LYS A 1 91 ? -14.630 -0.575 4.972 1.00 98.25 91 LYS A O 1
ATOM 707 N N . LEU A 1 92 ? -12.454 -0.137 4.623 1.00 97.75 92 LEU A N 1
ATOM 708 C CA . LEU A 1 92 ? -12.139 -1.428 4.011 1.00 97.75 92 LEU A CA 1
ATOM 709 C C . LEU A 1 92 ? -12.323 -2.576 5.015 1.00 97.75 92 LEU A C 1
ATOM 711 O O . LEU A 1 92 ? -12.965 -3.567 4.681 1.00 97.75 92 LEU A O 1
ATOM 715 N N . LEU A 1 93 ? -11.816 -2.433 6.241 1.00 98.12 93 LEU A N 1
ATOM 716 C CA . LEU A 1 93 ? -11.936 -3.450 7.290 1.00 98.12 93 LEU A CA 1
ATOM 717 C C . LEU A 1 93 ? -13.392 -3.649 7.739 1.00 98.12 93 LEU A C 1
ATOM 719 O O . LEU A 1 93 ? -13.854 -4.786 7.804 1.00 98.12 93 LEU A O 1
ATOM 723 N N . LEU A 1 94 ? -14.145 -2.563 7.941 1.00 98.12 94 LEU A N 1
ATOM 724 C CA . LEU A 1 94 ? -15.578 -2.619 8.259 1.00 98.12 94 LEU A CA 1
ATOM 725 C C . LEU A 1 94 ? -16.372 -3.352 7.166 1.00 98.12 94 LEU A C 1
ATOM 727 O O . LEU A 1 94 ? -17.197 -4.209 7.468 1.00 98.12 94 LEU A O 1
ATOM 731 N N . LYS A 1 95 ? -16.087 -3.074 5.884 1.00 98.19 95 LYS A N 1
ATOM 732 C CA . LYS A 1 95 ? -16.709 -3.780 4.747 1.00 98.19 95 LYS A CA 1
ATOM 733 C C . LYS A 1 95 ? -16.400 -5.279 4.711 1.00 98.19 95 LYS A C 1
ATOM 735 O O . LYS A 1 95 ? -17.171 -6.028 4.123 1.00 98.19 95 LYS A O 1
ATOM 740 N N . ASN A 1 96 ? -15.292 -5.703 5.314 1.00 97.44 96 ASN A N 1
ATOM 741 C CA . ASN A 1 96 ? -14.901 -7.108 5.433 1.00 97.44 96 ASN A CA 1
ATOM 742 C C . ASN A 1 96 ? -15.374 -7.750 6.755 1.00 97.44 96 ASN A C 1
ATOM 744 O O . ASN A 1 96 ? -14.954 -8.860 7.073 1.00 97.44 96 ASN A O 1
ATOM 748 N N . GLY A 1 97 ? -16.250 -7.080 7.516 1.00 97.25 97 GLY A N 1
ATOM 749 C CA . GLY A 1 97 ? -16.895 -7.634 8.711 1.00 97.25 97 GLY A CA 1
ATOM 750 C C . GLY A 1 97 ? -16.096 -7.501 10.010 1.00 97.25 97 GLY A C 1
ATOM 751 O O . GLY A 1 97 ? -16.494 -8.074 11.021 1.00 97.25 97 GLY A O 1
ATOM 752 N N . PHE A 1 98 ? -14.987 -6.756 10.017 1.00 97.88 98 PHE A N 1
ATOM 753 C CA . PHE A 1 98 ? -14.216 -6.513 11.239 1.00 97.88 98 PHE A CA 1
ATOM 754 C C . PHE A 1 98 ? -14.749 -5.311 12.016 1.00 97.88 98 PHE A C 1
ATOM 756 O O . PHE A 1 98 ? -15.206 -4.330 11.432 1.00 97.88 98 PHE A O 1
ATOM 763 N N . THR A 1 99 ? -14.599 -5.339 13.339 1.00 97.44 99 THR A N 1
ATOM 764 C CA . THR A 1 99 ? -14.756 -4.154 14.192 1.00 97.44 99 THR A CA 1
ATOM 765 C C . THR A 1 99 ? -13.465 -3.341 14.206 1.00 97.44 99 THR A C 1
ATOM 767 O O . THR A 1 99 ? -12.379 -3.912 14.298 1.00 97.44 99 THR A O 1
ATOM 770 N N . VAL A 1 100 ? -13.571 -2.012 14.155 1.00 97.75 100 VAL A N 1
ATOM 771 C CA . VAL A 1 100 ? -12.415 -1.105 14.094 1.00 97.75 100 VAL A CA 1
ATOM 772 C C . VAL A 1 100 ? -12.493 -0.075 15.217 1.00 97.75 100 VAL A C 1
ATOM 774 O O . VAL A 1 100 ? -13.537 0.533 15.429 1.00 97.75 100 VAL A O 1
ATOM 777 N N . CYS A 1 101 ? -11.368 0.147 15.897 1.00 97.06 101 CYS A N 1
ATOM 778 C CA . CYS A 1 101 ? -11.158 1.251 16.830 1.00 97.06 101 CYS A CA 1
ATOM 779 C C . CYS A 1 101 ? -10.018 2.131 16.298 1.00 97.06 101 CYS A C 1
ATOM 781 O O . CYS A 1 101 ? -9.001 1.605 15.844 1.00 97.06 101 CYS A O 1
ATOM 783 N N . ILE A 1 102 ? -10.192 3.456 16.324 1.00 96.38 102 ILE A N 1
ATOM 784 C CA . ILE A 1 102 ? -9.185 4.424 15.869 1.00 96.38 102 ILE A CA 1
ATOM 785 C C . ILE A 1 102 ? -8.645 5.171 17.087 1.00 96.38 102 ILE A C 1
ATOM 787 O O . ILE A 1 102 ? -9.410 5.785 17.827 1.00 96.38 102 ILE A O 1
ATOM 791 N N . ALA A 1 103 ? -7.325 5.145 17.268 1.00 95.06 103 ALA A N 1
ATOM 792 C CA . ALA A 1 103 ? -6.634 5.952 18.266 1.00 95.06 103 ALA A CA 1
ATOM 793 C C . ALA A 1 103 ? -6.149 7.268 17.635 1.00 95.06 103 ALA A C 1
ATOM 795 O O . ALA A 1 103 ? -5.319 7.263 16.724 1.00 95.06 103 ALA A O 1
ATOM 796 N N . CYS A 1 104 ? -6.660 8.400 18.120 1.00 91.19 104 CYS A N 1
ATOM 797 C CA . CYS A 1 104 ? -6.298 9.733 17.631 1.00 91.19 104 CYS A CA 1
ATOM 798 C C . CYS A 1 104 ? -5.002 10.231 18.290 1.00 91.19 104 CYS A C 1
ATOM 800 O O . CYS A 1 104 ? -5.028 11.075 19.181 1.00 91.19 104 CYS A O 1
ATOM 802 N N . SER A 1 105 ? -3.862 9.676 17.874 1.00 89.50 105 SER A N 1
ATOM 803 C CA . SER A 1 105 ? -2.548 9.976 18.468 1.00 89.50 105 SER A CA 1
ATOM 804 C C . SER A 1 105 ? -1.811 11.175 17.845 1.00 89.50 105 SER A C 1
ATOM 806 O O . SER A 1 105 ? -0.698 11.479 18.267 1.00 89.50 105 SER A O 1
ATOM 808 N N . ASP A 1 106 ? -2.390 11.861 16.855 1.00 89.38 106 ASP A N 1
ATOM 809 C CA . ASP A 1 106 ? -1.830 13.100 16.284 1.00 89.38 106 ASP A CA 1
ATOM 810 C C . ASP A 1 106 ? -2.246 14.304 17.152 1.00 89.38 106 ASP A C 1
ATOM 812 O O . ASP A 1 106 ? -3.233 14.981 16.882 1.00 89.38 106 ASP A O 1
ATOM 816 N N . THR A 1 107 ? -1.535 14.517 18.264 1.00 87.88 107 THR A N 1
ATOM 817 C CA . THR A 1 107 ? -1.928 15.465 19.327 1.00 87.88 107 THR A CA 1
ATOM 818 C C . THR A 1 107 ? -1.443 16.902 19.125 1.00 87.88 107 THR A C 1
ATOM 820 O O . THR A 1 107 ? -1.811 17.783 19.898 1.00 87.88 107 THR A O 1
ATOM 823 N N . PHE A 1 108 ? -0.614 17.161 18.110 1.00 76.25 108 PHE A N 1
ATOM 824 C CA . PHE A 1 108 ? 0.023 18.469 17.903 1.00 76.25 108 PHE A CA 1
ATOM 825 C C . PHE A 1 108 ? -0.571 19.261 16.745 1.00 76.25 108 PHE A C 1
ATOM 827 O O . PHE A 1 108 ? -0.536 20.493 16.749 1.00 76.25 108 PHE A O 1
ATOM 834 N N . ARG A 1 109 ? -1.095 18.581 15.726 1.00 77.00 109 ARG A N 1
ATOM 835 C CA . ARG A 1 109 ? -1.619 19.257 14.546 1.00 77.00 109 ARG A CA 1
ATOM 836 C C . ARG A 1 109 ? -3.098 19.571 14.756 1.00 77.00 109 ARG A C 1
ATOM 838 O O . ARG A 1 109 ? -3.939 18.680 14.771 1.00 77.00 109 ARG A O 1
ATOM 845 N N . ALA A 1 110 ? -3.419 20.856 14.888 1.00 67.69 110 ALA A N 1
ATOM 846 C CA . ALA A 1 110 ? -4.803 21.310 14.983 1.00 67.69 110 ALA A CA 1
ATOM 847 C C . ALA A 1 110 ? -5.616 20.835 13.758 1.00 67.69 110 ALA A C 1
ATOM 849 O O . ALA A 1 110 ? -5.220 21.077 12.618 1.00 67.69 110 ALA A O 1
ATOM 850 N N . GLY A 1 111 ? -6.732 20.137 14.001 1.00 63.72 111 GLY A N 1
ATOM 851 C CA . GLY A 1 111 ? -7.618 19.595 12.959 1.00 63.72 111 GLY A CA 1
ATOM 852 C C . GLY A 1 111 ? -7.194 18.251 12.343 1.00 63.72 111 GLY A C 1
ATOM 853 O O . GLY A 1 111 ? -7.704 17.906 11.277 1.00 63.72 111 GLY A O 1
ATOM 854 N N . ALA A 1 112 ? -6.241 17.536 12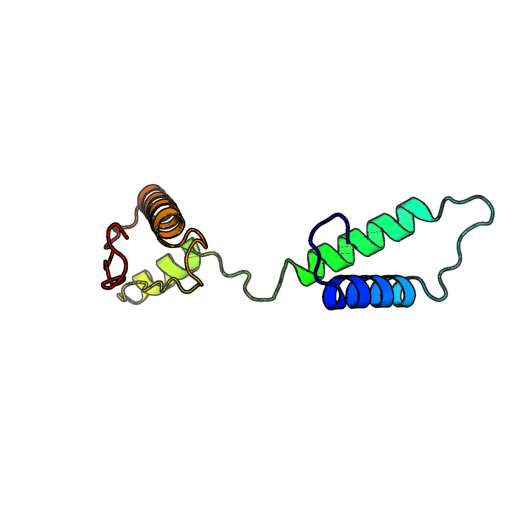.958 1.00 59.97 112 ALA A N 1
ATOM 855 C CA . ALA A 1 112 ? -5.741 16.236 12.497 1.00 59.97 112 ALA A CA 1
ATOM 856 C C . ALA A 1 112 ? -6.709 15.061 12.655 1.00 59.97 112 ALA A C 1
ATOM 858 O O . ALA A 1 112 ? -7.530 15.074 13.598 1.00 59.97 112 ALA A O 1
#

pLDDT: mean 90.2, std 9.53, range [56.94, 98.25]

Foldseek 3Di:
DVPPDDPVRVVVLVVQLCVVCPPDDDDPPDDCVVVSVVSSVVVVCVVVVPPPPDDPQVVQVVCVVVVHGDDDDDDDDPPPCRVVVVVVVCVVCVVVVDDDDDDPPPPPDPPD

Radius of gyration: 21.73 Å; chains: 1; bounding box: 41×38×60 Å